Protein AF-A0A929CFH3-F1 (afdb_monomer_lite)

Foldseek 3Di:
DVVVVVVVVVVVVVVPDDDDPPQKDKDQDKAAQDDPSCVVAVDIFRGKIKMKGWADPDPVDIDIDMDMDTDTDDDDDDPD

Sequence (80 aa):
MKKTIILSLIILAAAGSGFSQSIYSLSYELATPMGDMRNFISKTSFRGLSFSADWYLNSRITVGGTAEWNGFYEKDERHT

Structure (mmCIF, N/CA/C/O backbone):
data_AF-A0A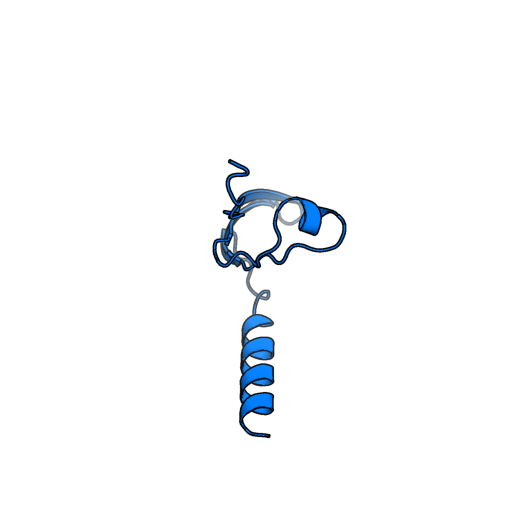929CFH3-F1
#
_entry.id   AF-A0A929CFH3-F1
#
loop_
_atom_site.group_PDB
_atom_site.id
_atom_site.type_symbol
_atom_site.label_atom_id
_atom_site.label_alt_id
_atom_site.label_comp_id
_atom_site.label_asym_id
_atom_site.label_entity_id
_atom_site.label_seq_id
_atom_site.pdbx_PDB_ins_code
_atom_site.Cartn_x
_atom_site.Cartn_y
_atom_site.Cartn_z
_atom_site.occupancy
_atom_site.B_iso_or_equiv
_atom_site.auth_seq_id
_atom_site.auth_comp_id
_atom_site.auth_asym_id
_atom_site.auth_atom_id
_atom_site.pdbx_PDB_model_num
ATOM 1 N N . MET A 1 1 ? 27.496 -8.087 -0.256 1.00 59.62 1 MET A N 1
ATOM 2 C CA . MET A 1 1 ? 27.299 -8.165 1.210 1.00 59.62 1 MET A CA 1
ATOM 3 C C . MET A 1 1 ? 26.683 -6.894 1.790 1.00 59.62 1 MET A C 1
ATOM 5 O O . MET A 1 1 ? 25.568 -6.966 2.273 1.00 59.62 1 MET A O 1
ATOM 9 N N . LYS A 1 2 ? 27.316 -5.712 1.694 1.00 62.41 2 LYS A N 1
ATOM 10 C CA . LYS A 1 2 ? 26.714 -4.466 2.229 1.00 62.41 2 LYS A CA 1
ATOM 11 C C . LYS A 1 2 ? 25.372 -4.100 1.567 1.00 62.41 2 LYS A C 1
ATOM 13 O O . LYS A 1 2 ? 24.411 -3.799 2.256 1.00 62.41 2 LYS A O 1
ATOM 18 N N . LYS A 1 3 ? 25.283 -4.218 0.234 1.00 70.50 3 LYS A N 1
ATOM 19 C CA . LYS A 1 3 ? 24.056 -3.928 -0.535 1.00 70.50 3 LYS A CA 1
ATOM 20 C C . LYS A 1 3 ? 22.896 -4.876 -0.200 1.00 70.50 3 LYS A C 1
ATOM 22 O O . LYS A 1 3 ? 21.772 -4.423 -0.060 1.00 70.50 3 LYS A O 1
ATOM 27 N N . THR A 1 4 ? 23.184 -6.166 -0.019 1.00 79.06 4 THR A N 1
ATOM 28 C CA . THR A 1 4 ? 22.182 -7.176 0.355 1.00 79.06 4 THR A CA 1
ATOM 29 C C . THR A 1 4 ? 21.663 -6.965 1.776 1.00 79.06 4 THR A C 1
ATOM 31 O O . THR A 1 4 ? 20.467 -7.093 1.984 1.00 79.06 4 THR A O 1
ATOM 34 N N . ILE A 1 5 ? 22.527 -6.551 2.713 1.00 83.94 5 ILE A N 1
ATOM 35 C CA . ILE A 1 5 ? 22.131 -6.204 4.089 1.00 83.94 5 ILE A CA 1
ATOM 36 C C . ILE A 1 5 ? 21.213 -4.974 4.108 1.00 83.94 5 ILE A C 1
ATOM 38 O O . ILE A 1 5 ? 20.195 -4.977 4.792 1.00 83.94 5 ILE A O 1
ATOM 42 N N . ILE A 1 6 ? 21.538 -3.941 3.324 1.00 84.25 6 ILE A N 1
ATOM 43 C CA . ILE A 1 6 ? 20.718 -2.724 3.218 1.00 84.25 6 ILE A CA 1
ATOM 44 C C . ILE A 1 6 ? 19.343 -3.042 2.614 1.00 84.25 6 ILE A C 1
ATOM 46 O O . ILE A 1 6 ? 18.329 -2.601 3.144 1.00 84.25 6 ILE A O 1
ATOM 50 N N . LEU A 1 7 ? 19.297 -3.857 1.556 1.00 82.06 7 LEU A N 1
ATOM 51 C CA . LEU A 1 7 ? 18.045 -4.309 0.939 1.00 82.06 7 LEU A CA 1
ATOM 52 C C . LEU A 1 7 ? 17.172 -5.110 1.913 1.00 82.06 7 LEU A C 1
ATOM 54 O O . LEU A 1 7 ? 15.980 -4.837 2.017 1.00 82.06 7 LEU A O 1
ATOM 58 N N . SER A 1 8 ? 17.753 -6.036 2.680 1.00 75.75 8 SER A N 1
ATOM 59 C CA . SER A 1 8 ? 17.007 -6.762 3.714 1.00 75.75 8 SER A CA 1
ATOM 60 C C . SER A 1 8 ? 16.511 -5.849 4.838 1.00 75.75 8 SER A C 1
ATOM 62 O O . SER A 1 8 ? 15.420 -6.070 5.349 1.00 75.75 8 SER A O 1
ATOM 64 N N . LEU A 1 9 ? 17.262 -4.799 5.191 1.00 77.88 9 LEU A N 1
ATOM 65 C CA . LEU A 1 9 ? 16.861 -3.838 6.222 1.00 77.88 9 LEU A CA 1
ATOM 66 C C . LEU A 1 9 ? 15.656 -2.996 5.7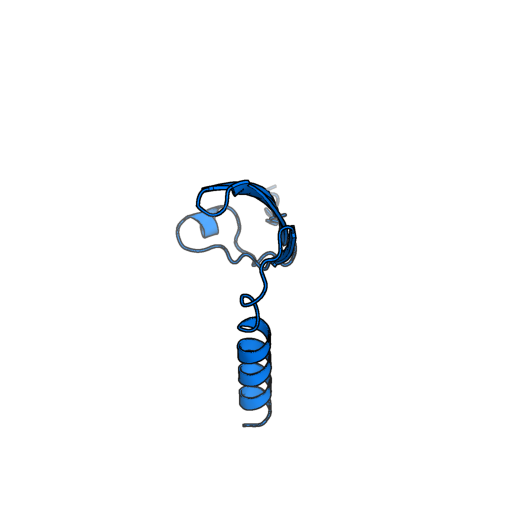78 1.00 77.88 9 LEU A C 1
ATOM 68 O O . LEU A 1 9 ? 14.758 -2.740 6.572 1.00 77.88 9 LEU A O 1
ATOM 72 N N . ILE A 1 10 ? 15.622 -2.602 4.501 1.00 78.50 10 ILE A N 1
ATOM 73 C CA . ILE A 1 10 ? 14.506 -1.855 3.905 1.00 78.50 10 ILE A CA 1
ATOM 74 C C . ILE A 1 10 ? 13.246 -2.726 3.848 1.00 78.50 10 ILE A C 1
ATOM 76 O O . ILE A 1 10 ? 12.169 -2.256 4.196 1.00 78.50 10 ILE A O 1
ATOM 80 N N . ILE A 1 11 ? 13.377 -4.003 3.475 1.00 74.25 11 ILE A N 1
ATOM 81 C CA . ILE A 1 11 ? 12.253 -4.953 3.449 1.00 74.25 11 ILE A CA 1
ATOM 82 C C . ILE A 1 11 ? 11.708 -5.198 4.864 1.00 74.25 11 ILE A C 1
ATOM 84 O O . ILE A 1 11 ? 10.496 -5.229 5.055 1.00 74.25 11 ILE A O 1
ATOM 88 N N . LEU A 1 12 ? 12.581 -5.313 5.870 1.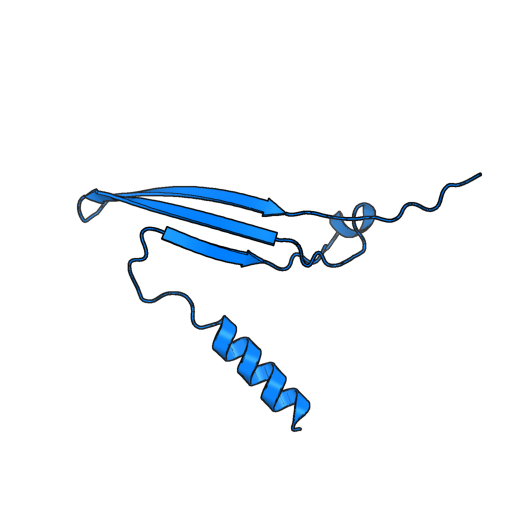00 70.00 12 LEU A N 1
ATOM 89 C CA . LEU A 1 12 ? 12.169 -5.500 7.264 1.00 70.00 12 LEU A CA 1
ATOM 90 C C . LEU A 1 12 ? 11.511 -4.241 7.856 1.00 70.00 12 LEU A C 1
ATOM 92 O O . LEU A 1 12 ? 10.572 -4.353 8.636 1.00 70.00 12 LEU A O 1
ATOM 96 N N . ALA A 1 13 ? 11.969 -3.048 7.461 1.00 63.31 13 ALA A N 1
ATOM 97 C CA . ALA A 1 13 ? 11.346 -1.780 7.842 1.00 63.31 13 ALA A CA 1
ATOM 98 C C . ALA A 1 13 ? 9.985 -1.569 7.153 1.00 63.31 13 ALA A C 1
ATOM 100 O O . ALA A 1 13 ? 9.066 -1.044 7.772 1.00 63.31 13 ALA A O 1
ATOM 101 N N . ALA A 1 14 ? 9.831 -2.024 5.905 1.00 59.44 14 ALA A N 1
ATOM 102 C CA . ALA A 1 14 ? 8.556 -2.011 5.184 1.00 59.44 14 ALA A CA 1
ATOM 103 C C . ALA A 1 14 ? 7.553 -3.056 5.711 1.00 59.44 14 ALA A C 1
ATOM 105 O O . ALA A 1 14 ? 6.350 -2.855 5.595 1.00 59.44 14 ALA A O 1
ATOM 106 N N . ALA A 1 15 ? 8.033 -4.142 6.327 1.00 58.09 15 ALA A N 1
ATOM 107 C CA . ALA A 1 15 ? 7.201 -5.130 7.021 1.00 58.09 15 ALA A CA 1
ATOM 108 C C . ALA A 1 15 ? 6.664 -4.632 8.381 1.00 58.09 15 ALA A C 1
ATOM 110 O O . ALA A 1 15 ? 5.872 -5.319 9.025 1.00 58.09 15 ALA A O 1
ATOM 111 N N . GLY A 1 16 ? 7.091 -3.448 8.832 1.00 50.75 16 GLY A N 1
ATOM 112 C CA . GLY A 1 16 ? 6.652 -2.804 10.066 1.00 50.75 16 GLY A CA 1
ATOM 113 C C . GLY A 1 16 ? 5.349 -2.020 9.912 1.00 50.75 16 GLY A C 1
ATOM 114 O O . GLY A 1 16 ? 5.294 -0.855 10.292 1.00 50.75 16 GLY A O 1
ATOM 115 N N . SER A 1 17 ? 4.299 -2.623 9.366 1.00 55.84 17 SER A N 1
ATOM 116 C CA . SER A 1 17 ? 2.948 -2.065 9.422 1.00 55.84 17 SER A CA 1
ATOM 117 C C . SER A 1 17 ? 2.000 -3.099 10.018 1.00 55.84 17 SER A C 1
ATOM 119 O O . SER A 1 17 ? 1.768 -4.159 9.448 1.00 55.84 17 SER A O 1
ATOM 121 N N . GLY A 1 18 ? 1.447 -2.784 11.194 1.00 52.81 18 GLY A N 1
ATOM 122 C CA . GLY A 1 18 ? 0.238 -3.462 11.664 1.00 52.81 18 GLY A CA 1
ATOM 123 C C . GLY A 1 18 ? 0.223 -3.956 13.105 1.00 52.81 18 GLY A C 1
ATOM 124 O O . GLY A 1 18 ? -0.210 -5.074 13.335 1.00 52.81 18 GLY A O 1
ATOM 125 N N . PHE A 1 19 ? 0.604 -3.132 14.085 1.00 47.59 19 PHE A N 1
ATOM 126 C CA . PHE A 1 19 ? 0.063 -3.273 15.446 1.00 47.59 19 PHE A CA 1
ATOM 127 C C . PHE A 1 19 ?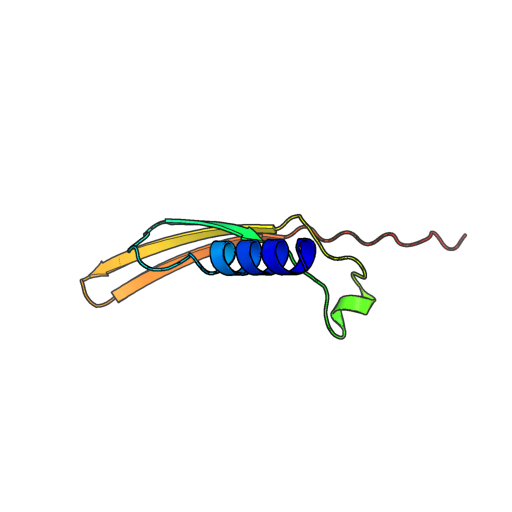 -0.229 -1.901 16.051 1.00 47.59 19 PHE A C 1
ATOM 129 O O . PHE A 1 19 ? 0.388 -1.462 17.015 1.00 47.59 19 PHE A O 1
ATOM 136 N N . SER A 1 20 ? -1.183 -1.195 15.458 1.00 47.88 20 SER A N 1
ATOM 137 C CA . SER A 1 20 ? -1.958 -0.189 16.174 1.00 47.88 20 SER A CA 1
ATOM 138 C C . SER A 1 20 ? -3.316 -0.096 15.502 1.00 47.88 20 SER A C 1
ATOM 140 O O . SER A 1 20 ? -3.409 -0.253 14.287 1.00 47.88 20 SER A O 1
ATOM 142 N N . GLN A 1 21 ? -4.358 0.104 16.298 1.00 60.41 21 GLN A N 1
ATOM 143 C CA . GLN A 1 21 ? -5.761 0.240 15.911 1.00 60.41 21 GLN A CA 1
ATOM 144 C C . GLN A 1 21 ? -5.974 1.522 15.088 1.00 60.41 21 GLN A C 1
ATOM 146 O O . GLN A 1 21 ? -6.678 2.440 15.505 1.00 60.41 21 GLN A O 1
ATOM 151 N N . SER A 1 22 ? -5.297 1.639 13.950 1.00 61.00 22 SER A N 1
ATOM 152 C CA . SER A 1 22 ? -5.333 2.839 13.135 1.00 61.00 22 SER A CA 1
ATOM 153 C C . SER A 1 22 ? -6.637 2.837 12.354 1.00 61.00 22 SER A C 1
ATOM 155 O O . SER A 1 22 ? -6.785 2.114 11.380 1.00 61.00 22 SER A O 1
ATOM 157 N N . ILE A 1 23 ? -7.581 3.659 12.815 1.00 80.12 23 ILE A N 1
ATOM 158 C CA . ILE A 1 23 ? -8.836 3.994 12.121 1.00 80.12 23 ILE A CA 1
ATOM 159 C C . ILE A 1 23 ? -8.544 4.594 10.744 1.00 80.12 23 ILE A C 1
ATOM 161 O O . ILE A 1 23 ? -9.387 4.535 9.867 1.00 80.12 23 ILE A O 1
ATOM 165 N N . TYR A 1 24 ? -7.357 5.168 10.540 1.00 84.75 24 TYR A N 1
ATOM 166 C CA . TYR A 1 24 ? -6.927 5.694 9.254 1.00 84.75 24 TYR A CA 1
ATOM 167 C C . TYR A 1 24 ? -5.552 5.147 8.890 1.00 84.75 24 TYR A C 1
ATOM 169 O O . TYR A 1 24 ? -4.659 5.069 9.743 1.00 84.75 24 TYR A O 1
ATOM 177 N N . SER A 1 25 ? -5.378 4.814 7.617 1.00 84.88 25 SER A N 1
ATOM 178 C CA . SER A 1 25 ? -4.117 4.373 7.034 1.00 84.88 25 SER A CA 1
ATOM 179 C C . SER A 1 25 ? -3.867 5.126 5.738 1.00 84.88 25 SER A C 1
ATOM 181 O O . SER A 1 25 ? -4.768 5.272 4.917 1.00 84.88 25 SER A O 1
ATOM 183 N N . LEU A 1 26 ? -2.642 5.607 5.559 1.00 85.69 26 LEU A N 1
ATOM 184 C CA . LEU A 1 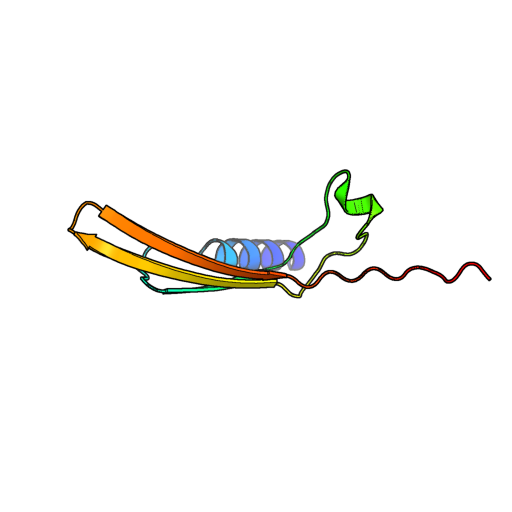26 ? -2.174 6.206 4.319 1.00 85.69 26 LEU A CA 1
ATOM 185 C C . LEU A 1 26 ? -0.931 5.435 3.889 1.00 85.69 26 LEU A C 1
ATOM 187 O O . LEU A 1 26 ? 0.067 5.436 4.611 1.00 85.69 26 LEU A O 1
ATOM 191 N N . SER A 1 27 ? -0.995 4.789 2.729 1.00 85.81 27 SER A N 1
ATOM 192 C CA . SER A 1 27 ? 0.102 3.985 2.197 1.00 85.81 27 SER A CA 1
ATOM 193 C C . SER A 1 27 ? 0.518 4.489 0.824 1.00 85.81 27 SER A C 1
ATOM 195 O O . SER A 1 27 ? -0.298 4.928 0.015 1.00 85.81 27 SER A O 1
ATOM 197 N N . TYR A 1 28 ? 1.821 4.436 0.570 1.00 85.75 28 TYR A N 1
ATOM 198 C CA . TYR A 1 28 ? 2.385 4.663 -0.751 1.00 85.75 28 TYR A CA 1
ATOM 199 C C . TYR A 1 28 ? 2.747 3.312 -1.357 1.00 85.75 28 TYR A C 1
ATOM 201 O O . TYR A 1 28 ? 3.456 2.515 -0.739 1.00 85.75 28 TYR A O 1
ATOM 209 N N . GLU A 1 29 ? 2.239 3.055 -2.553 1.00 83.62 29 GLU A N 1
ATOM 210 C CA . GLU A 1 29 ? 2.223 1.731 -3.156 1.00 83.62 29 GLU A CA 1
ATOM 211 C C . GLU A 1 29 ? 2.983 1.719 -4.479 1.00 83.62 29 GLU A C 1
ATOM 213 O O . GLU A 1 29 ? 2.943 2.659 -5.277 1.00 83.62 29 GLU A O 1
ATOM 218 N N . LEU A 1 30 ? 3.705 0.622 -4.699 1.00 87.50 30 LEU A N 1
ATOM 219 C CA . LEU A 1 30 ? 4.419 0.346 -5.936 1.00 87.50 30 LEU A CA 1
ATOM 220 C C . LEU A 1 30 ? 3.725 -0.822 -6.629 1.00 87.50 30 LEU A C 1
ATOM 222 O O . LEU A 1 30 ? 3.620 -1.905 -6.056 1.00 87.50 30 LEU A O 1
ATOM 226 N N . ALA A 1 31 ? 3.293 -0.623 -7.870 1.00 84.00 31 ALA A N 1
ATOM 227 C CA . ALA A 1 31 ? 2.549 -1.627 -8.619 1.00 84.00 31 ALA A CA 1
ATOM 228 C C . ALA A 1 31 ? 3.388 -2.135 -9.793 1.00 84.00 31 ALA A C 1
ATOM 230 O O . ALA A 1 31 ? 3.773 -1.372 -10.679 1.00 84.00 31 ALA A O 1
ATOM 231 N N . THR A 1 32 ? 3.680 -3.436 -9.819 1.00 86.56 32 THR A N 1
ATOM 232 C CA . THR A 1 32 ? 4.395 -4.068 -10.937 1.00 86.56 32 THR A CA 1
ATOM 233 C C . THR A 1 32 ? 3.423 -4.918 -11.755 1.00 86.56 32 THR A C 1
ATOM 235 O O . THR A 1 32 ? 2.783 -5.799 -11.183 1.00 86.56 32 THR A O 1
ATOM 238 N N . PRO A 1 33 ? 3.307 -4.695 -13.076 1.00 85.06 33 PRO A N 1
ATOM 239 C CA . PRO A 1 33 ? 2.416 -5.479 -13.924 1.00 85.06 33 PRO A CA 1
ATOM 240 C C . PRO A 1 33 ? 2.913 -6.927 -14.043 1.00 85.06 33 PRO A C 1
ATOM 242 O O . PRO A 1 33 ? 4.076 -7.182 -14.374 1.00 85.06 33 PRO A O 1
ATOM 245 N N . MET A 1 34 ? 2.020 -7.883 -13.786 1.00 86.12 34 MET A N 1
ATOM 246 C CA . MET A 1 34 ? 2.294 -9.323 -13.834 1.00 86.12 34 MET A CA 1
ATOM 247 C C . MET A 1 34 ? 1.281 -10.045 -14.731 1.00 86.12 34 MET A C 1
ATOM 249 O O . MET A 1 34 ? 0.149 -9.591 -14.883 1.00 86.12 34 MET A O 1
ATOM 253 N N . GLY A 1 35 ? 1.694 -11.171 -15.324 1.00 88.44 35 GLY A N 1
ATOM 254 C CA . GLY A 1 35 ? 0.850 -11.953 -16.235 1.00 88.44 35 GLY A CA 1
ATOM 255 C C . GLY A 1 35 ? 0.380 -11.135 -17.439 1.00 88.44 35 GLY A C 1
ATOM 256 O O . GLY A 1 35 ? 1.162 -10.378 -18.019 1.00 88.44 35 GLY A O 1
ATOM 257 N N . ASP A 1 36 ? -0.905 -11.252 -17.766 1.00 88.06 36 ASP A N 1
ATOM 258 C CA . ASP A 1 36 ? -1.523 -10.611 -18.933 1.00 88.06 36 ASP A CA 1
ATOM 259 C C . ASP A 1 36 ? -1.573 -9.078 -18.844 1.00 88.06 36 ASP A C 1
ATOM 261 O O . ASP A 1 36 ? -1.651 -8.404 -19.871 1.00 88.06 36 ASP A O 1
ATOM 265 N N . MET A 1 37 ? -1.437 -8.504 -17.640 1.00 82.62 37 MET A N 1
ATOM 266 C CA . MET A 1 37 ? -1.342 -7.050 -17.443 1.00 82.62 37 MET A CA 1
ATOM 267 C C . MET A 1 37 ? -0.135 -6.452 -18.187 1.00 82.62 37 MET A C 1
ATOM 269 O O . MET A 1 37 ? -0.178 -5.302 -18.623 1.00 82.62 37 MET A O 1
ATOM 273 N N . ARG A 1 38 ? 0.928 -7.247 -18.394 1.00 84.06 38 ARG A N 1
ATOM 274 C CA . ARG A 1 38 ? 2.137 -6.830 -19.125 1.00 84.06 38 ARG A CA 1
ATOM 275 C C . ARG A 1 38 ? 1.885 -6.484 -20.591 1.00 84.06 38 ARG A C 1
ATOM 277 O O . ARG A 1 38 ? 2.716 -5.802 -21.179 1.00 84.06 38 ARG A O 1
ATOM 284 N N . ASN A 1 39 ? 0.772 -6.940 -21.166 1.00 83.62 39 ASN A N 1
ATOM 285 C CA . ASN A 1 39 ? 0.394 -6.624 -22.545 1.00 83.62 39 ASN A CA 1
ATOM 286 C C . ASN A 1 39 ? -0.132 -5.189 -22.699 1.00 83.62 39 ASN A C 1
ATOM 288 O O . ASN A 1 39 ? -0.180 -4.684 -23.814 1.00 83.62 39 ASN A O 1
ATOM 292 N N . PHE A 1 40 ? -0.529 -4.548 -21.596 1.00 82.19 40 PHE A N 1
ATOM 293 C CA . PHE A 1 40 ? -1.091 -3.194 -21.585 1.00 82.19 40 PHE A CA 1
ATOM 294 C C . PHE A 1 40 ? -0.188 -2.193 -20.868 1.00 82.19 40 PHE A C 1
ATOM 296 O O . PHE A 1 40 ? -0.164 -1.019 -21.221 1.00 82.19 40 PHE A O 1
ATOM 303 N N . ILE A 1 41 ? 0.528 -2.643 -19.835 1.00 84.75 41 ILE A N 1
ATOM 304 C CA . ILE A 1 41 ? 1.454 -1.830 -19.049 1.00 84.75 41 ILE A CA 1
ATOM 305 C C . ILE A 1 41 ? 2.708 -2.675 -18.819 1.00 84.75 41 ILE A C 1
ATOM 307 O O . ILE A 1 41 ? 2.669 -3.675 -18.108 1.00 84.75 41 ILE A O 1
ATOM 311 N N . SER A 1 42 ? 3.836 -2.296 -19.407 1.00 80.44 42 SER A N 1
ATOM 312 C CA . SER A 1 42 ? 5.107 -3.019 -19.346 1.00 80.44 42 SER A CA 1
ATOM 313 C C . SER A 1 42 ? 6.013 -2.550 -18.205 1.00 80.44 42 SER A C 1
ATOM 315 O O . SER A 1 42 ? 6.935 -3.274 -17.812 1.00 80.44 42 SER A O 1
ATOM 317 N N . LYS A 1 43 ? 5.760 -1.359 -17.645 1.00 82.88 43 LYS A N 1
ATOM 318 C CA . LYS A 1 43 ? 6.615 -0.722 -16.629 1.00 82.88 43 LYS A CA 1
ATOM 319 C C . LYS A 1 43 ? 6.006 -0.769 -15.229 1.00 82.88 43 LYS A C 1
ATOM 321 O O . LYS A 1 43 ? 4.812 -0.553 -15.050 1.00 82.88 43 LYS A O 1
ATOM 326 N N . THR A 1 44 ? 6.856 -0.985 -14.220 1.00 84.62 44 THR A N 1
ATOM 327 C CA . THR A 1 44 ? 6.483 -0.801 -12.808 1.00 84.62 44 THR A CA 1
ATOM 328 C C . THR A 1 44 ? 6.051 0.642 -12.567 1.00 84.62 44 THR A C 1
ATOM 330 O O . THR A 1 44 ? 6.781 1.583 -12.893 1.00 84.62 44 THR A O 1
ATOM 333 N N . SER A 1 45 ? 4.875 0.810 -11.970 1.00 83.94 45 SER A N 1
ATOM 334 C CA . SER A 1 45 ? 4.400 2.093 -11.485 1.00 83.94 45 SER A CA 1
ATOM 335 C C . SER A 1 45 ? 4.959 2.389 -10.098 1.00 83.94 45 SER A C 1
ATOM 337 O O . SER A 1 45 ? 4.840 1.592 -9.167 1.00 83.94 45 SER A O 1
ATOM 339 N N . PHE A 1 46 ? 5.522 3.589 -9.974 1.00 84.56 46 PHE A N 1
ATOM 340 C CA . PHE A 1 46 ? 5.892 4.211 -8.705 1.00 84.56 46 PHE A CA 1
ATOM 341 C C . PHE A 1 46 ? 4.884 5.300 -8.317 1.00 84.56 46 PHE A C 1
ATOM 343 O O . PHE A 1 46 ? 5.243 6.331 -7.756 1.00 84.56 46 PHE A O 1
ATOM 350 N N . ARG A 1 47 ? 3.625 5.169 -8.728 1.00 84.00 47 ARG A N 1
ATOM 351 C CA . ARG A 1 47 ? 2.580 6.162 -8.462 1.00 84.00 47 ARG A CA 1
ATOM 352 C C . ARG A 1 47 ? 1.337 5.449 -7.955 1.00 84.00 47 ARG A C 1
ATOM 354 O O . ARG A 1 47 ? 0.345 5.385 -8.674 1.00 84.00 47 ARG A O 1
ATOM 361 N N . GLY A 1 48 ? 1.429 4.928 -6.740 1.00 86.75 48 GLY A N 1
ATOM 362 C CA . GLY A 1 48 ? 0.308 4.373 -5.998 1.00 86.75 48 GLY A CA 1
ATOM 363 C C . GLY A 1 48 ? 0.154 5.085 -4.665 1.00 86.75 48 GLY A C 1
ATOM 364 O O . GLY A 1 48 ? 1.137 5.314 -3.959 1.00 86.75 48 GLY A O 1
ATOM 365 N N . LEU A 1 49 ? -1.068 5.470 -4.329 1.00 90.38 49 LEU A N 1
ATOM 366 C CA . LEU A 1 49 ? -1.412 5.992 -3.015 1.00 90.38 49 LEU A CA 1
ATOM 367 C C . LEU A 1 49 ? -2.754 5.405 -2.607 1.00 90.38 49 LEU A C 1
ATOM 369 O O . LEU A 1 49 ? -3.732 5.534 -3.343 1.00 90.38 49 LEU A O 1
ATOM 373 N N . SER A 1 50 ? -2.798 4.793 -1.432 1.00 89.00 50 SER A N 1
ATOM 374 C CA . SER A 1 50 ? -4.021 4.262 -0.850 1.00 89.00 50 SER A CA 1
ATOM 375 C C . SER A 1 50 ? -4.305 4.936 0.479 1.00 89.00 50 SER A C 1
ATOM 377 O O . SER A 1 50 ? -3.415 5.197 1.293 1.00 89.00 50 SER A O 1
ATOM 379 N N . PHE A 1 51 ? -5.571 5.262 0.682 1.00 90.31 51 PHE A N 1
ATOM 380 C CA . PHE A 1 51 ? -6.088 5.785 1.928 1.00 90.31 51 PHE A CA 1
ATOM 381 C C . PHE A 1 51 ? -7.223 4.883 2.397 1.00 90.31 51 PHE A C 1
ATOM 383 O O . PHE A 1 51 ? -8.218 4.717 1.693 1.00 90.31 51 PHE A O 1
ATOM 390 N N . SER A 1 52 ? -7.084 4.327 3.593 1.00 88.88 52 SER A N 1
ATOM 391 C CA . SER A 1 52 ? -8.097 3.487 4.227 1.00 88.88 52 SER A CA 1
ATOM 392 C C . SER A 1 52 ? -8.628 4.165 5.478 1.00 88.88 52 SER A C 1
ATOM 394 O O . SER A 1 52 ? -7.863 4.769 6.233 1.00 88.88 52 SER A O 1
ATOM 396 N N . ALA A 1 53 ? -9.932 4.047 5.697 1.00 89.88 53 ALA A N 1
ATOM 397 C CA . ALA A 1 53 ? -10.616 4.518 6.888 1.00 89.88 53 ALA A CA 1
ATOM 398 C C . ALA A 1 53 ? -11.541 3.420 7.432 1.00 89.88 53 ALA A C 1
ATOM 400 O O . ALA A 1 53 ? -12.412 2.944 6.709 1.00 89.88 53 ALA A O 1
ATOM 401 N N . ASP A 1 54 ? -11.385 3.062 8.703 1.00 88.38 54 ASP A N 1
ATOM 402 C CA . ASP A 1 54 ? -12.084 1.980 9.393 1.00 88.38 54 ASP A CA 1
ATOM 403 C C . ASP A 1 54 ? -12.873 2.514 10.593 1.00 88.38 54 ASP A C 1
ATOM 405 O O . ASP A 1 54 ? -12.305 2.972 11.582 1.00 88.38 54 ASP A O 1
ATOM 409 N N . TRP A 1 55 ? -14.200 2.419 10.553 1.00 86.31 55 TRP A N 1
ATOM 410 C CA . TRP A 1 55 ? -15.095 2.861 11.620 1.00 86.31 55 TRP A CA 1
ATOM 411 C C . TRP A 1 55 ? -15.601 1.685 12.462 1.00 86.31 55 TRP A C 1
ATOM 413 O O . TRP A 1 55 ? -16.287 0.786 11.973 1.00 86.31 55 TRP A O 1
ATOM 423 N N . TYR A 1 56 ? -15.335 1.710 13.767 1.00 89.12 56 TYR A N 1
ATOM 424 C CA . TYR A 1 56 ? -15.852 0.713 14.708 1.00 89.12 56 TYR A CA 1
ATOM 425 C C . TYR A 1 56 ? -17.307 1.039 15.071 1.00 89.12 56 TYR A C 1
ATOM 427 O O . TYR A 1 56 ? -17.580 2.027 15.750 1.00 89.12 56 TYR A O 1
ATOM 435 N N . LEU A 1 57 ? -18.258 0.215 14.625 1.00 86.69 57 LEU A N 1
ATOM 436 C CA . LEU A 1 57 ? -19.672 0.351 15.000 1.00 86.69 57 LEU A CA 1
ATOM 437 C C . LEU A 1 57 ? -19.919 -0.142 16.433 1.00 86.69 57 LEU A C 1
ATOM 439 O O . LEU A 1 57 ? -20.793 0.368 17.129 1.00 86.69 57 LEU A O 1
ATOM 443 N N . ASN A 1 58 ? -19.160 -1.146 16.874 1.00 87.38 58 ASN A N 1
ATOM 444 C CA . ASN A 1 58 ? -19.116 -1.639 18.250 1.00 87.38 58 ASN A CA 1
ATOM 445 C C . ASN A 1 58 ? -17.816 -2.437 18.477 1.00 87.38 58 ASN A C 1
ATOM 447 O O . ASN A 1 58 ? -16.972 -2.528 17.590 1.00 87.38 58 ASN A O 1
ATOM 451 N N . SER A 1 59 ? -17.656 -3.061 19.648 1.00 85.38 59 SER A N 1
ATOM 452 C CA . SER A 1 59 ? -16.460 -3.853 19.989 1.00 85.38 59 SER A CA 1
ATOM 453 C C . SER A 1 59 ? -16.258 -5.129 19.156 1.00 85.38 59 SER A C 1
ATOM 455 O O . SER A 1 59 ? -15.262 -5.823 19.340 1.00 85.38 59 SER A O 1
ATOM 457 N N . ARG A 1 60 ? -17.202 -5.469 18.273 1.00 89.62 60 ARG A N 1
ATOM 458 C CA . ARG A 1 60 ? -17.220 -6.698 17.468 1.00 89.62 60 ARG A CA 1
ATOM 459 C C . ARG A 1 60 ? -17.382 -6.448 15.968 1.00 89.62 60 ARG A C 1
ATOM 461 O O . ARG A 1 60 ? -17.214 -7.386 15.198 1.00 89.62 60 ARG A O 1
ATOM 468 N N . ILE A 1 61 ? -17.751 -5.235 15.556 1.00 89.12 61 ILE A N 1
ATOM 469 C CA . ILE A 1 61 ? -18.083 -4.904 14.169 1.00 89.12 61 ILE A CA 1
ATOM 470 C C . ILE A 1 61 ? -17.385 -3.605 13.781 1.00 89.12 61 ILE A C 1
ATOM 472 O O . ILE A 1 61 ? -17.606 -2.560 14.398 1.00 89.12 61 ILE A O 1
ATOM 476 N N . THR A 1 62 ? -16.621 -3.684 12.697 1.00 89.19 62 THR A N 1
ATOM 477 C CA . THR A 1 62 ? -15.953 -2.558 12.046 1.00 89.19 62 THR A CA 1
ATOM 478 C C . THR A 1 62 ? -16.394 -2.514 10.594 1.00 89.19 62 THR A C 1
ATOM 480 O O . THR A 1 62 ? -16.495 -3.553 9.942 1.00 89.19 62 THR A O 1
ATOM 483 N N . VAL A 1 63 ? -16.676 -1.318 10.096 1.00 90.81 63 VAL A N 1
ATOM 484 C CA . VAL A 1 63 ? -16.951 -1.058 8.685 1.00 90.81 63 VAL A CA 1
ATOM 485 C C . VAL A 1 63 ? -15.929 -0.050 8.212 1.00 90.81 63 VAL A C 1
ATOM 487 O O . VAL A 1 63 ? -15.796 1.012 8.810 1.00 90.81 63 VAL A O 1
ATOM 490 N N . GLY A 1 64 ? -15.225 -0.378 7.141 1.00 89.38 64 GLY A N 1
ATOM 491 C CA . GLY A 1 64 ? -14.222 0.494 6.562 1.00 89.38 64 GLY A CA 1
ATOM 492 C C . GLY A 1 64 ? -14.375 0.632 5.062 1.00 89.38 64 GLY A C 1
ATOM 493 O O . GLY A 1 64 ? -15.134 -0.097 4.418 1.00 89.38 64 GLY A O 1
ATOM 494 N N . GLY A 1 65 ? -13.650 1.598 4.521 1.00 91.44 65 GLY A N 1
ATOM 495 C CA . GLY A 1 65 ? -13.531 1.839 3.097 1.00 91.44 65 GLY A CA 1
ATOM 496 C C . GLY A 1 65 ? -12.112 2.251 2.745 1.00 91.44 65 GLY A C 1
ATOM 497 O O . GLY A 1 65 ? -11.445 2.952 3.507 1.00 91.44 65 GLY A O 1
ATOM 498 N N . THR A 1 66 ? -11.678 1.837 1.562 1.00 90.69 66 THR A N 1
ATOM 499 C CA . THR A 1 66 ? -10.374 2.193 1.007 1.00 90.69 66 THR A CA 1
ATOM 500 C C . THR A 1 66 ? -10.576 2.908 -0.317 1.00 90.69 66 THR A C 1
ATOM 502 O O . THR A 1 66 ? -11.328 2.447 -1.176 1.00 90.69 66 THR A O 1
ATOM 505 N N . ALA A 1 67 ? -9.903 4.042 -0.471 1.00 92.62 67 ALA A N 1
ATOM 506 C CA . ALA A 1 67 ? -9.755 4.745 -1.729 1.00 92.62 67 ALA A CA 1
ATOM 507 C C . ALA A 1 67 ? -8.309 4.590 -2.197 1.00 92.62 67 ALA A C 1
ATOM 509 O O . ALA A 1 67 ? -7.373 4.909 -1.466 1.00 92.62 67 ALA A O 1
ATOM 510 N N . GLU A 1 68 ? -8.133 4.109 -3.421 1.00 89.12 68 GLU A N 1
ATOM 511 C CA . GLU A 1 68 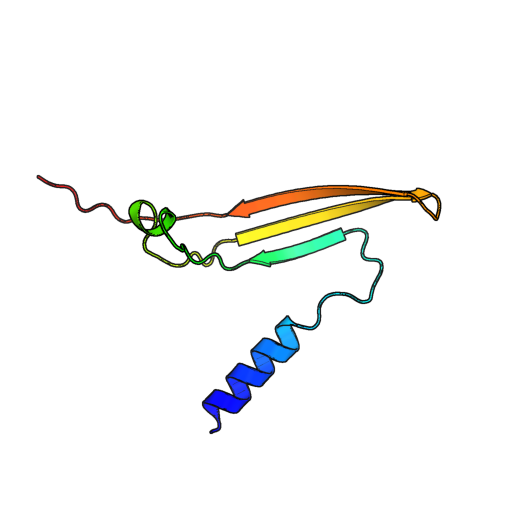? -6.821 3.842 -3.995 1.00 89.12 68 GLU A CA 1
ATOM 512 C C . GLU A 1 68 ? -6.675 4.574 -5.326 1.00 89.12 68 GLU A C 1
ATOM 514 O O . GLU A 1 68 ? -7.574 4.564 -6.171 1.00 89.12 68 GLU A O 1
ATOM 519 N N . TRP A 1 69 ? -5.531 5.227 -5.502 1.00 89.38 69 TRP A N 1
ATOM 520 C CA . TRP A 1 69 ? -5.146 5.881 -6.738 1.00 89.38 69 TRP A CA 1
ATOM 521 C C . TRP A 1 69 ? -3.853 5.271 -7.261 1.00 89.38 69 TRP A C 1
ATOM 523 O O . TRP A 1 69 ? -2.788 5.455 -6.670 1.00 89.38 69 TRP A O 1
ATOM 533 N N . ASN A 1 70 ? -3.943 4.617 -8.418 1.00 86.81 70 ASN A N 1
ATOM 534 C CA . ASN A 1 70 ? -2.798 4.046 -9.112 1.00 86.81 70 ASN A CA 1
ATOM 535 C C . ASN A 1 70 ? -2.684 4.601 -10.534 1.00 86.81 70 ASN A C 1
ATOM 537 O O . ASN A 1 70 ? -3.597 4.491 -11.352 1.00 86.81 70 ASN A O 1
ATOM 541 N N . GLY A 1 71 ? -1.540 5.215 -10.831 1.00 85.25 71 GLY A N 1
ATOM 542 C CA . GLY A 1 71 ? -1.222 5.746 -12.151 1.00 85.25 71 GLY A CA 1
ATOM 543 C C . GLY A 1 71 ? -0.330 4.787 -12.924 1.00 85.25 71 GLY A C 1
ATOM 544 O O . GLY A 1 71 ? 0.820 4.586 -12.543 1.00 85.25 71 GLY A O 1
ATOM 545 N N . PHE A 1 72 ? -0.811 4.254 -14.041 1.00 85.94 72 PHE A N 1
ATOM 546 C CA . PHE A 1 72 ? -0.018 3.412 -14.935 1.00 85.94 72 PHE A CA 1
ATOM 547 C C . PHE A 1 72 ? 0.338 4.176 -16.210 1.00 85.94 72 PHE A C 1
ATOM 549 O O . PHE A 1 72 ? -0.481 4.927 -16.736 1.00 85.94 72 PHE A O 1
ATOM 556 N N . TYR A 1 73 ? 1.574 4.022 -16.685 1.00 80.69 73 TYR A N 1
ATOM 557 C CA . TYR A 1 73 ? 2.040 4.679 -17.903 1.00 80.69 73 TYR A CA 1
ATOM 558 C C . TYR A 1 73 ? 2.652 3.659 -18.848 1.00 80.69 73 TYR A C 1
ATOM 560 O O . TYR A 1 73 ? 3.640 3.013 -18.493 1.00 80.69 73 TYR A O 1
ATOM 568 N N . GLU A 1 74 ? 2.105 3.605 -20.058 1.00 77.88 74 GLU A N 1
ATOM 569 C CA . GLU A 1 74 ? 2.668 2.866 -21.177 1.00 77.88 74 GLU A CA 1
ATOM 570 C C . GLU A 1 74 ? 3.037 3.837 -22.296 1.00 77.88 74 GLU A C 1
ATOM 572 O O . GLU A 1 74 ? 2.311 4.792 -22.579 1.00 77.88 74 GLU A O 1
ATOM 577 N N . LYS A 1 75 ? 4.212 3.633 -22.897 1.00 68.38 75 LYS A N 1
ATOM 578 C CA . LYS A 1 75 ? 4.658 4.424 -24.043 1.00 68.38 75 LYS A CA 1
ATOM 579 C C . LYS A 1 75 ? 4.415 3.601 -25.301 1.00 68.38 75 LYS A C 1
ATOM 581 O O . LYS A 1 75 ? 5.282 2.814 -25.665 1.00 68.38 75 LYS A O 1
ATOM 586 N N . ASP A 1 76 ? 3.292 3.833 -25.967 1.00 69.75 76 ASP A N 1
ATOM 587 C CA . ASP A 1 76 ? 3.073 3.285 -27.303 1.00 69.75 76 ASP A CA 1
ATOM 588 C C . ASP A 1 76 ? 3.896 4.067 -28.329 1.00 69.75 76 ASP A C 1
ATOM 590 O O . ASP A 1 76 ? 3.806 5.297 -28.439 1.00 69.75 76 ASP A O 1
ATOM 594 N N . GLU A 1 77 ? 4.740 3.357 -29.075 1.00 67.94 77 GLU A N 1
ATOM 595 C CA . GLU A 1 77 ? 5.411 3.934 -30.233 1.00 67.94 77 GLU A CA 1
ATOM 596 C C . GLU A 1 77 ? 4.377 4.149 -31.339 1.00 67.94 77 GLU A C 1
ATOM 598 O O . GLU A 1 77 ? 3.587 3.268 -31.680 1.00 67.94 77 GLU A O 1
ATOM 603 N N . ARG A 1 78 ? 4.340 5.369 -31.879 1.00 66.62 78 ARG A N 1
ATOM 604 C CA . ARG A 1 78 ? 3.418 5.716 -32.956 1.00 66.62 78 ARG A CA 1
ATOM 605 C C . ARG A 1 78 ? 3.875 4.966 -34.208 1.00 66.62 78 ARG A C 1
ATOM 607 O O . ARG A 1 78 ? 4.899 5.324 -34.779 1.00 66.62 78 ARG A O 1
ATOM 614 N N . HIS A 1 79 ? 3.134 3.941 -34.624 1.00 62.94 79 HIS A N 1
ATOM 615 C CA . HIS A 1 79 ? 3.331 3.322 -35.933 1.00 62.94 79 HIS A CA 1
ATOM 616 C C . HIS A 1 79 ? 2.843 4.301 -37.011 1.00 62.94 79 HIS A C 1
ATOM 618 O O . HIS A 1 79 ? 1.650 4.358 -37.313 1.00 62.94 79 HIS A O 1
ATOM 624 N N . THR A 1 80 ? 3.756 5.130 -37.513 1.00 62.91 80 THR A N 1
ATOM 625 C CA . THR A 1 80 ? 3.593 5.939 -38.732 1.00 62.91 80 THR A CA 1
ATOM 626 C C . THR A 1 80 ? 4.413 5.350 -39.856 1.00 62.91 80 THR A C 1
ATOM 628 O O . THR A 1 80 ? 5.578 4.998 -39.563 1.00 62.91 80 THR A O 1
#

Secondary structure (DSSP, 8-state):
-HHHHHHHHHHHHHT---SS--SEEEEEEEE---GGGGGT--S-EEEEEEEEEEEEEETTEEEEEEEEEE----------

pLDDT: mean 79.3, std 11.68, range [47.59, 92.62]

Radius of gyration: 18.2 Å; chains: 1; bounding box: 47×18×59 Å